Protein AF-V9IHX1-F1 (afdb_monomer_lite)

Secondary structure (DSSP, 8-state):
-GGGT-HHHHHHHHHTTSPTTS-HHHHHHHTT-HHHHHHHHHHHHHTT-HHHHHHHHTT-

pLDDT: mean 88.57, std 4.98, range [61.22, 93.44]

Organism: Apis cerana (NCBI:txid7461)

Radius of gyration: 10.88 Å; chains: 1; bounding box: 29×22×20 Å

Foldseek 3Di:
DLVVLPLVVVQVVQQVVFDPPDRSVVRCLVVVVVVSLQSNLVSCVVVVNNVSSVVSVVSD

Structure (mmCIF, N/CA/C/O backbone):
data_AF-V9IHX1-F1
#
_entry.id   AF-V9IHX1-F1
#
loop_
_atom_site.group_PDB
_atom_site.id
_atom_site.type_symbol
_atom_site.label_atom_id
_atom_site.label_alt_id
_atom_site.label_comp_id
_atom_site.label_asym_id
_atom_site.label_entity_id
_atom_site.label_seq_id
_atom_site.pdbx_PDB_ins_code
_atom_site.Cartn_x
_atom_site.Cartn_y
_atom_site.Cartn_z
_atom_site.occupancy
_atom_site.B_iso_or_equiv
_atom_site.auth_seq_id
_atom_site.auth_comp_id
_atom_site.auth_asym_id
_atom_site.auth_atom_id
_atom_site.pdbx_PDB_model_num
ATOM 1 N N . MET A 1 1 ? -5.208 -8.676 -3.745 1.00 84.12 1 MET A N 1
ATOM 2 C CA . MET A 1 1 ? -4.657 -8.393 -2.400 1.00 84.12 1 MET A CA 1
ATOM 3 C C . MET A 1 1 ? -5.170 -7.062 -1.841 1.00 84.12 1 MET A C 1
ATOM 5 O O . MET A 1 1 ? -5.956 -7.103 -0.905 1.00 84.12 1 MET A O 1
ATOM 9 N N . LEU A 1 2 ? -4.889 -5.900 -2.454 1.00 86.00 2 LEU A N 1
ATOM 10 C CA . LEU A 1 2 ? -5.347 -4.582 -1.948 1.00 86.00 2 LEU A CA 1
ATOM 11 C C . LEU A 1 2 ? -6.871 -4.454 -1.746 1.00 86.00 2 LEU A C 1
ATOM 13 O O . LEU A 1 2 ? -7.317 -3.971 -0.708 1.00 86.00 2 LEU A O 1
ATOM 17 N N . ARG A 1 3 ? -7.689 -4.956 -2.682 1.00 87.56 3 ARG A N 1
ATOM 18 C CA . ARG A 1 3 ? -9.163 -4.974 -2.540 1.00 87.56 3 ARG A CA 1
ATOM 19 C C . ARG A 1 3 ? -9.673 -5.868 -1.407 1.00 87.56 3 ARG A C 1
ATOM 21 O O . ARG A 1 3 ? -10.727 -5.586 -0.853 1.00 87.56 3 ARG A O 1
ATOM 28 N N . ALA A 1 4 ? -8.897 -6.881 -1.028 1.00 91.25 4 ALA A N 1
ATOM 29 C CA . ALA A 1 4 ? -9.156 -7.747 0.122 1.00 91.25 4 ALA A CA 1
ATOM 30 C C . ALA A 1 4 ? -8.527 -7.206 1.424 1.00 91.25 4 ALA A C 1
ATOM 32 O O . ALA A 1 4 ? -8.500 -7.905 2.428 1.00 91.25 4 ALA A O 1
ATOM 33 N N . ASN A 1 5 ? -8.007 -5.971 1.414 1.00 88.94 5 ASN A N 1
ATOM 34 C CA . ASN A 1 5 ? -7.306 -5.321 2.530 1.00 88.94 5 ASN A CA 1
ATOM 35 C C . ASN A 1 5 ? -5.989 -6.002 2.956 1.00 88.94 5 ASN A C 1
ATOM 37 O O . ASN A 1 5 ? -5.438 -5.690 4.010 1.00 88.94 5 ASN A O 1
ATOM 41 N N . LEU A 1 6 ? -5.439 -6.871 2.105 1.00 91.56 6 LEU A N 1
ATOM 42 C CA . LEU A 1 6 ? -4.155 -7.542 2.311 1.00 91.56 6 LEU A CA 1
ATOM 43 C C . LEU A 1 6 ? -3.027 -6.657 1.764 1.00 91.56 6 LEU A C 1
ATOM 45 O O . LEU A 1 6 ? -2.520 -6.872 0.665 1.00 91.56 6 LEU A O 1
ATOM 49 N N . ILE A 1 7 ? -2.703 -5.588 2.499 1.00 89.50 7 ILE A N 1
ATOM 50 C CA . ILE A 1 7 ? -1.743 -4.568 2.044 1.00 89.50 7 ILE A CA 1
ATOM 51 C C . ILE A 1 7 ? -0.309 -5.111 2.051 1.00 89.50 7 ILE A C 1
ATOM 53 O O . ILE A 1 7 ? 0.378 -4.985 1.046 1.00 89.50 7 ILE A O 1
ATOM 57 N N . LYS A 1 8 ? 0.118 -5.786 3.127 1.00 89.25 8 LYS A N 1
ATOM 58 C CA . LYS A 1 8 ? 1.479 -6.344 3.238 1.00 89.25 8 LYS A CA 1
ATOM 59 C C . LYS A 1 8 ? 1.798 -7.364 2.143 1.00 89.25 8 LYS A C 1
ATOM 61 O O . LYS A 1 8 ? 2.832 -7.273 1.500 1.00 89.25 8 LYS A O 1
ATOM 66 N N . GLU A 1 9 ? 0.876 -8.284 1.873 1.00 91.00 9 GLU A N 1
ATOM 67 C CA . GLU A 1 9 ? 1.044 -9.277 0.803 1.00 91.00 9 G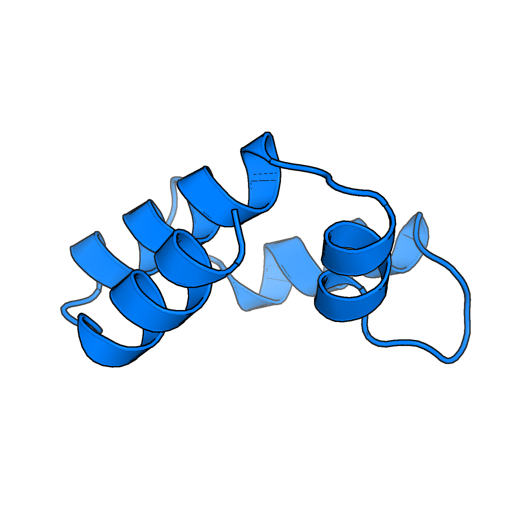LU A CA 1
ATOM 68 C C . GLU A 1 9 ? 1.121 -8.618 -0.582 1.00 91.00 9 GLU A C 1
ATOM 70 O O . GLU A 1 9 ? 1.867 -9.064 -1.456 1.00 91.00 9 GLU A O 1
ATOM 75 N N . ALA A 1 10 ? 0.370 -7.529 -0.789 1.00 90.75 10 ALA A N 1
ATOM 76 C CA . ALA A 1 10 ? 0.468 -6.750 -2.016 1.00 90.75 10 ALA A CA 1
ATOM 77 C C . ALA A 1 10 ? 1.853 -6.100 -2.153 1.00 90.75 10 ALA A C 1
ATOM 79 O O . ALA A 1 10 ? 2.417 -6.124 -3.244 1.00 90.75 10 ALA A O 1
ATOM 80 N N . GLU A 1 11 ? 2.414 -5.569 -1.063 1.00 89.38 11 GLU A N 1
ATOM 81 C CA . GLU A 1 11 ? 3.764 -4.993 -1.031 1.00 89.38 11 GLU A CA 1
ATOM 82 C C . GLU A 1 11 ? 4.845 -6.051 -1.305 1.00 89.38 11 GLU A C 1
ATOM 84 O O . GLU A 1 11 ? 5.721 -5.814 -2.132 1.00 89.38 11 GLU A O 1
ATOM 89 N N . GLU A 1 12 ? 4.744 -7.241 -0.704 1.00 90.75 12 GLU A N 1
ATOM 90 C CA . GLU A 1 12 ? 5.643 -8.380 -0.966 1.00 90.75 12 GLU A CA 1
ATOM 91 C C . GLU A 1 12 ? 5.517 -8.932 -2.392 1.00 90.75 12 GLU A C 1
ATOM 93 O O . GLU A 1 12 ? 6.470 -9.451 -2.969 1.00 90.75 12 GLU A O 1
ATOM 98 N N . THR A 1 13 ? 4.335 -8.835 -2.995 1.00 90.94 13 THR A N 1
ATOM 99 C CA . THR A 1 13 ? 4.158 -9.217 -4.399 1.00 90.94 13 THR A CA 1
ATOM 100 C C . THR A 1 13 ? 4.790 -8.182 -5.321 1.00 90.94 13 THR A C 1
ATOM 102 O O . THR A 1 13 ? 5.429 -8.549 -6.304 1.00 90.94 13 THR A O 1
ATOM 105 N N . CYS A 1 14 ? 4.652 -6.896 -4.992 1.00 90.00 14 CYS A N 1
ATOM 106 C CA . CYS A 1 14 ? 5.266 -5.812 -5.751 1.00 90.00 14 CYS A CA 1
ATOM 107 C C . CYS A 1 14 ? 6.789 -5.808 -5.624 1.00 90.00 14 CYS A C 1
ATOM 109 O O . CYS A 1 14 ? 7.459 -5.507 -6.607 1.00 90.00 14 CYS A O 1
ATOM 111 N N . SER A 1 15 ? 7.336 -6.190 -4.464 1.00 91.25 15 SER A N 1
ATOM 112 C CA . SER A 1 15 ? 8.785 -6.208 -4.236 1.00 91.25 15 SER A CA 1
ATOM 113 C C . SER A 1 15 ? 9.540 -7.104 -5.219 1.00 91.25 15 SER A C 1
ATOM 115 O O . SER A 1 15 ? 10.672 -6.794 -5.570 1.00 91.25 15 SER A O 1
ATOM 117 N N . LYS A 1 16 ? 8.885 -8.147 -5.748 1.00 90.31 16 LYS A N 1
ATOM 118 C CA . LYS A 1 16 ? 9.427 -9.038 -6.790 1.00 90.31 16 LYS A CA 1
ATOM 119 C C . LYS A 1 16 ? 9.660 -8.352 -8.141 1.00 90.31 16 LYS A C 1
ATOM 121 O O . LYS A 1 16 ? 10.364 -8.904 -8.978 1.00 90.31 16 LYS A O 1
ATOM 126 N N . PHE A 1 17 ? 9.040 -7.195 -8.372 1.00 89.12 17 PHE A N 1
ATOM 127 C CA . PHE A 1 17 ? 9.072 -6.464 -9.645 1.00 89.12 17 PHE A CA 1
ATOM 128 C C . PHE A 1 17 ? 9.578 -5.023 -9.501 1.00 89.12 17 PHE A C 1
ATOM 130 O O . PHE A 1 17 ? 9.617 -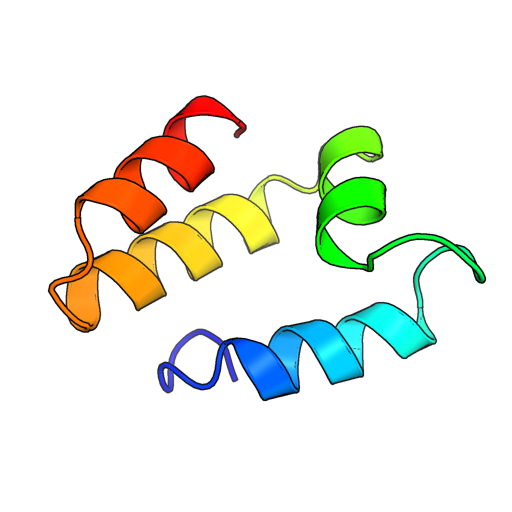4.279 -10.480 1.00 89.12 17 PHE A O 1
ATOM 137 N N . THR A 1 18 ? 9.941 -4.605 -8.290 1.00 87.81 18 THR A N 1
ATOM 138 C CA . THR A 1 18 ? 10.527 -3.289 -8.021 1.00 87.81 18 THR A CA 1
ATOM 139 C C . THR A 1 18 ? 12.036 -3.385 -7.856 1.00 87.81 18 THR A C 1
ATOM 141 O O . THR A 1 18 ? 12.587 -4.470 -7.694 1.00 87.81 18 THR A O 1
ATOM 144 N N . ARG A 1 19 ? 12.712 -2.234 -7.878 1.00 89.50 19 ARG A N 1
ATOM 145 C CA . ARG A 1 19 ? 14.161 -2.146 -7.693 1.00 89.50 19 ARG A CA 1
ATOM 146 C C . ARG A 1 19 ? 14.603 -2.810 -6.382 1.00 89.50 19 ARG A C 1
ATOM 148 O O . ARG A 1 19 ? 14.082 -2.484 -5.317 1.00 89.50 19 ARG A O 1
ATOM 155 N N . GLU A 1 20 ? 15.588 -3.702 -6.467 1.00 85.81 20 GLU A N 1
ATOM 156 C CA . GLU A 1 20 ? 16.179 -4.352 -5.294 1.00 85.81 20 GLU A CA 1
ATOM 157 C C . GLU A 1 20 ? 16.834 -3.331 -4.349 1.00 85.81 20 GLU A C 1
ATOM 159 O O . GLU A 1 20 ? 17.432 -2.344 -4.782 1.00 85.81 20 GLU A O 1
ATOM 164 N N . GLY A 1 21 ? 16.716 -3.575 -3.040 1.00 84.50 21 GLY A N 1
ATOM 165 C CA . GLY A 1 21 ? 17.287 -2.721 -1.992 1.00 84.50 21 GLY A CA 1
ATOM 166 C C . GLY A 1 21 ? 16.453 -1.490 -1.616 1.00 84.50 21 GLY A C 1
ATOM 167 O O . GLY A 1 21 ? 16.834 -0.777 -0.692 1.00 84.50 21 GLY A O 1
ATOM 168 N N . VAL A 1 22 ? 15.313 -1.254 -2.276 1.00 87.62 22 VAL A N 1
ATOM 169 C CA . VAL A 1 22 ? 14.365 -0.171 -1.956 1.00 87.62 22 VAL A CA 1
ATOM 170 C C . VAL A 1 22 ? 13.008 -0.773 -1.591 1.00 87.62 22 VAL A C 1
ATOM 172 O O . VAL A 1 22 ? 12.614 -1.816 -2.117 1.00 87.62 22 VAL A O 1
ATOM 175 N N . LEU A 1 23 ? 12.265 -0.131 -0.685 1.00 87.19 23 LEU A N 1
ATOM 176 C CA . LEU A 1 23 ? 10.903 -0.558 -0.372 1.00 87.19 23 LEU A CA 1
ATOM 177 C C . LEU A 1 23 ? 10.030 -0.466 -1.629 1.00 87.19 23 LEU A C 1
ATOM 179 O O . LEU A 1 23 ? 9.98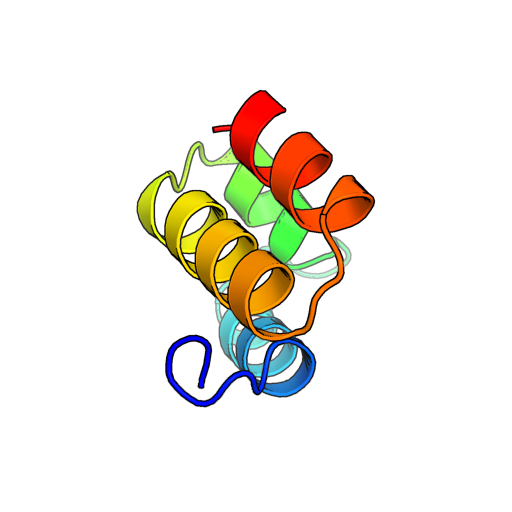4 0.573 -2.289 1.00 87.19 23 LEU A O 1
ATOM 183 N N . ALA A 1 24 ? 9.275 -1.527 -1.926 1.00 88.62 24 ALA A N 1
ATOM 184 C CA . ALA A 1 24 ? 8.449 -1.603 -3.133 1.00 88.62 24 ALA A CA 1
ATOM 185 C C . ALA A 1 24 ? 7.524 -0.384 -3.292 1.00 88.62 24 ALA A C 1
ATOM 187 O O . ALA A 1 24 ? 7.393 0.171 -4.380 1.00 88.62 24 ALA A O 1
ATOM 188 N N . MET A 1 25 ? 6.935 0.087 -2.190 1.00 85.19 25 MET A N 1
ATOM 189 C CA . MET A 1 25 ? 6.052 1.256 -2.196 1.00 85.19 25 MET A CA 1
ATOM 190 C C . MET A 1 25 ? 6.773 2.591 -2.387 1.00 85.19 25 MET A C 1
ATOM 192 O O . MET A 1 25 ? 6.132 3.543 -2.823 1.00 85.19 25 MET A O 1
ATOM 196 N N . GLU A 1 26 ? 8.058 2.690 -2.047 1.00 87.31 26 GLU A N 1
ATOM 197 C CA . GLU A 1 26 ? 8.862 3.889 -2.316 1.00 87.31 26 GLU A CA 1
ATOM 198 C C . GLU A 1 26 ? 9.264 3.929 -3.786 1.00 87.31 26 GLU A C 1
ATOM 200 O O . GLU A 1 26 ? 8.999 4.923 -4.455 1.00 87.31 26 GLU A O 1
ATOM 205 N N . ASN A 1 27 ? 9.744 2.808 -4.329 1.00 88.12 27 ASN A N 1
ATOM 206 C CA . ASN A 1 27 ? 10.061 2.699 -5.751 1.00 88.12 27 ASN A CA 1
ATOM 207 C C . ASN A 1 27 ? 8.819 2.953 -6.630 1.00 88.12 27 ASN A C 1
ATOM 209 O O . ASN A 1 27 ? 8.885 3.663 -7.624 1.00 88.12 27 ASN A O 1
ATOM 213 N N . LEU A 1 28 ? 7.649 2.426 -6.255 1.00 88.12 28 LEU A N 1
ATOM 214 C CA . LEU A 1 28 ? 6.398 2.678 -6.987 1.00 88.12 28 LEU A CA 1
ATOM 215 C C . LEU A 1 28 ? 5.906 4.125 -6.865 1.00 88.12 28 LEU A C 1
ATOM 217 O O . LEU A 1 28 ? 5.223 4.610 -7.768 1.00 88.12 28 LEU A O 1
ATOM 221 N N . ASN A 1 29 ? 6.250 4.811 -5.774 1.00 87.94 29 ASN A N 1
ATOM 222 C CA . ASN A 1 29 ? 5.990 6.237 -5.619 1.00 87.94 29 ASN A CA 1
ATOM 223 C C . ASN A 1 29 ? 6.911 7.072 -6.520 1.00 87.94 29 ASN A C 1
ATOM 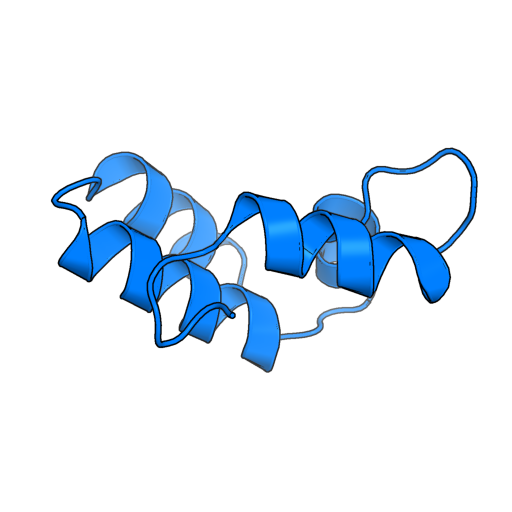225 O O . ASN A 1 29 ? 6.427 7.957 -7.217 1.00 87.94 29 ASN A O 1
ATOM 229 N N . GLU A 1 30 ? 8.205 6.747 -6.572 1.00 88.44 30 GLU A N 1
ATOM 230 C CA . GLU A 1 30 ? 9.172 7.381 -7.483 1.00 88.44 30 GLU A CA 1
ATOM 231 C C . GLU A 1 30 ? 8.798 7.179 -8.956 1.00 88.44 30 GLU A C 1
ATOM 233 O O . GLU A 1 30 ? 8.899 8.102 -9.759 1.00 88.44 30 GLU A O 1
ATOM 238 N N . MET A 1 31 ? 8.285 5.995 -9.297 1.00 88.81 31 MET A N 1
ATOM 239 C CA . MET A 1 31 ? 7.812 5.650 -10.641 1.00 88.81 31 MET A CA 1
ATOM 240 C C . MET A 1 31 ? 6.412 6.199 -10.967 1.00 88.81 31 MET A C 1
ATOM 242 O O . MET A 1 31 ? 5.858 5.863 -12.012 1.00 88.81 31 MET A O 1
ATOM 246 N N . GLN A 1 32 ? 5.813 7.001 -10.076 1.00 87.25 32 GLN A N 1
ATOM 247 C CA . GLN A 1 32 ? 4.490 7.615 -10.253 1.00 87.25 32 GLN A CA 1
ATOM 248 C C . GLN A 1 32 ? 3.385 6.593 -10.578 1.00 87.25 32 GLN A C 1
ATOM 250 O O . GLN A 1 32 ? 2.470 6.844 -11.366 1.00 87.25 32 GLN A O 1
ATOM 255 N N . CYS A 1 33 ? 3.447 5.407 -9.963 1.00 87.00 33 CYS A N 1
ATOM 256 C CA . CYS A 1 33 ? 2.426 4.380 -10.136 1.00 87.00 33 CYS A CA 1
ATOM 257 C C . CYS A 1 33 ? 1.165 4.741 -9.333 1.00 87.00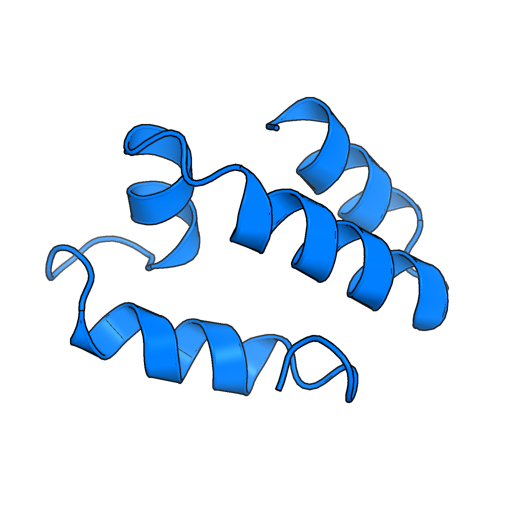 33 CYS A C 1
ATOM 259 O O . CYS A 1 33 ? 0.939 4.277 -8.217 1.00 87.00 33 CYS A O 1
ATOM 261 N N . MET A 1 34 ? 0.322 5.584 -9.921 1.00 87.75 34 MET A N 1
ATOM 262 C CA . MET A 1 34 ? -0.871 6.156 -9.289 1.00 87.75 34 MET A CA 1
ATOM 263 C C . MET A 1 34 ? -1.878 5.109 -8.818 1.00 87.75 34 MET A C 1
ATOM 265 O O . MET A 1 34 ? -2.381 5.165 -7.696 1.00 87.75 34 MET A O 1
ATOM 269 N N . TRP A 1 35 ? -2.125 4.107 -9.663 1.00 90.06 35 TRP A N 1
ATOM 270 C CA . TRP A 1 35 ? -3.083 3.032 -9.410 1.00 90.06 35 TRP A CA 1
ATOM 271 C C . TRP A 1 35 ? -2.873 2.364 -8.045 1.00 90.06 35 TRP A C 1
ATOM 273 O O . TRP A 1 35 ? -3.826 2.192 -7.280 1.00 90.06 35 TRP A O 1
ATOM 283 N N . ILE A 1 36 ? -1.626 2.011 -7.718 1.00 88.75 36 ILE A N 1
ATOM 284 C CA . ILE A 1 36 ? -1.352 1.267 -6.490 1.00 88.75 36 ILE A CA 1
ATOM 285 C C . ILE A 1 36 ? -1.482 2.149 -5.249 1.00 88.75 36 ILE A C 1
ATOM 287 O O . ILE A 1 36 ? -1.931 1.676 -4.205 1.00 88.75 36 ILE A O 1
ATOM 291 N N . GLN A 1 37 ? -1.153 3.437 -5.367 1.00 89.00 37 GLN A N 1
ATOM 292 C CA . GLN A 1 37 ? -1.308 4.397 -4.280 1.00 89.00 37 GLN A CA 1
ATOM 293 C C . GLN A 1 37 ? -2.781 4.635 -3.954 1.00 89.00 37 GLN A C 1
ATOM 295 O O . GLN A 1 37 ? -3.171 4.555 -2.787 1.00 89.00 37 GLN A O 1
ATOM 300 N N . THR A 1 38 ? -3.615 4.839 -4.977 1.00 91.25 38 THR A N 1
ATOM 301 C CA . THR A 1 38 ? -5.055 5.050 -4.802 1.00 91.25 38 THR A CA 1
ATOM 302 C C . THR A 1 38 ? -5.747 3.806 -4.236 1.00 91.25 38 THR A C 1
ATOM 304 O O . THR A 1 38 ? -6.559 3.909 -3.313 1.00 91.25 38 THR A O 1
ATOM 307 N N . GLU A 1 39 ? -5.417 2.606 -4.724 1.00 92.31 39 GLU A N 1
ATOM 308 C CA . GLU A 1 39 ? -5.998 1.365 -4.190 1.00 92.31 39 GLU A CA 1
ATOM 309 C C . GLU A 1 39 ? -5.512 1.052 -2.764 1.00 92.31 39 GLU A C 1
ATOM 311 O O . GLU A 1 39 ? -6.308 0.603 -1.933 1.00 92.31 39 GLU A O 1
ATOM 316 N N . ALA A 1 40 ? -4.252 1.352 -2.427 1.00 91.75 40 ALA A N 1
ATOM 317 C CA . ALA A 1 40 ? -3.755 1.247 -1.055 1.00 91.75 40 ALA A CA 1
ATOM 318 C C . ALA A 1 40 ? -4.451 2.245 -0.116 1.00 91.75 40 ALA A C 1
ATOM 320 O O . ALA A 1 40 ? -4.870 1.861 0.977 1.00 91.75 40 ALA A O 1
ATOM 321 N N . ALA A 1 41 ? -4.657 3.495 -0.546 1.00 91.88 41 ALA A N 1
ATOM 322 C CA . ALA A 1 41 ? -5.404 4.494 0.221 1.00 91.88 41 ALA A CA 1
ATOM 323 C C . ALA A 1 41 ? -6.850 4.040 0.487 1.00 91.88 41 ALA A C 1
ATOM 325 O O . ALA A 1 41 ? -7.342 4.125 1.615 1.00 91.88 41 ALA A O 1
ATOM 326 N N . ASN A 1 42 ? -7.518 3.471 -0.521 1.00 92.69 42 ASN A N 1
ATOM 327 C CA . ASN A 1 42 ? -8.858 2.909 -0.364 1.00 92.69 42 ASN A CA 1
ATOM 328 C C . ASN A 1 42 ? -8.889 1.702 0.585 1.00 92.69 42 ASN A C 1
ATOM 330 O O . ASN A 1 42 ? -9.838 1.568 1.359 1.00 92.69 42 ASN A O 1
ATOM 334 N N . ALA A 1 43 ? -7.862 0.849 0.568 1.00 93.00 43 ALA A N 1
ATOM 335 C CA . ALA A 1 43 ? -7.726 -0.247 1.525 1.00 93.00 43 ALA A CA 1
ATOM 336 C C . ALA A 1 43 ? -7.552 0.265 2.963 1.00 93.00 43 ALA A C 1
ATOM 338 O O . ALA A 1 43 ? -8.267 -0.179 3.860 1.00 93.00 43 ALA A O 1
ATOM 339 N N . TYR A 1 44 ? -6.689 1.262 3.179 1.00 93.00 44 TYR A N 1
ATOM 340 C CA . TYR A 1 44 ? -6.523 1.899 4.488 1.00 93.00 44 TYR A CA 1
ATOM 341 C C . TYR A 1 44 ? -7.808 2.569 4.984 1.00 93.00 44 TYR A C 1
ATOM 343 O O . TYR A 1 44 ? -8.149 2.435 6.160 1.00 93.00 44 TYR A O 1
ATOM 351 N N . LYS A 1 45 ? -8.568 3.211 4.087 1.00 92.69 45 LYS A N 1
ATOM 352 C CA . LYS A 1 45 ? -9.882 3.789 4.401 1.00 92.69 45 LYS A CA 1
ATOM 353 C C . LYS A 1 45 ? -10.870 2.726 4.892 1.00 92.69 45 LYS A C 1
ATOM 355 O O . LYS A 1 45 ? -11.523 2.938 5.907 1.00 92.69 45 LYS A O 1
ATOM 360 N N . ARG A 1 46 ? -10.953 1.568 4.221 1.00 93.44 46 ARG A N 1
ATOM 361 C CA . ARG A 1 46 ? -11.822 0.447 4.646 1.00 93.44 46 ARG A CA 1
ATOM 362 C C . ARG A 1 46 ? -11.412 -0.149 5.994 1.00 93.44 46 ARG A C 1
ATOM 364 O O . ARG A 1 46 ? -12.264 -0.650 6.715 1.00 93.44 46 ARG A O 1
ATOM 371 N N . LEU A 1 47 ? -10.128 -0.071 6.337 1.00 92.25 47 LEU A N 1
ATOM 372 C CA . LEU A 1 47 ? -9.587 -0.506 7.627 1.00 92.25 47 LEU A CA 1
ATOM 373 C C . LEU A 1 47 ? -9.735 0.549 8.744 1.00 92.25 47 LEU A C 1
ATOM 375 O O . LEU A 1 47 ? -9.217 0.339 9.838 1.00 92.25 47 LEU A O 1
ATOM 379 N N . GLY A 1 48 ? -10.374 1.697 8.481 1.00 92.00 48 GLY A N 1
ATOM 380 C CA . GLY A 1 48 ? -10.506 2.800 9.443 1.00 92.00 48 GLY A CA 1
ATOM 381 C C . GLY A 1 48 ? -9.205 3.570 9.707 1.00 92.00 48 GLY A C 1
ATOM 382 O O . GLY A 1 48 ? -9.149 4.421 10.593 1.00 92.00 48 GLY A O 1
ATOM 383 N N . LYS A 1 49 ? -8.141 3.307 8.938 1.00 92.44 49 LYS A N 1
ATOM 384 C CA . LYS A 1 49 ? -6.823 3.946 9.076 1.00 92.44 49 LYS A CA 1
ATOM 385 C C . LYS A 1 49 ? -6.741 5.211 8.224 1.00 92.44 49 LYS A C 1
ATOM 387 O O . LYS A 1 49 ? -5.981 5.285 7.260 1.00 92.44 49 LYS A O 1
ATOM 392 N N . TYR A 1 50 ? -7.533 6.219 8.578 1.00 91.12 50 TYR A N 1
ATOM 393 C CA . TYR A 1 50 ? -7.666 7.443 7.781 1.00 91.12 50 TYR A CA 1
ATOM 394 C C . TYR A 1 50 ? -6.359 8.238 7.637 1.00 91.12 50 TYR A C 1
ATOM 396 O O . TYR A 1 50 ? -6.116 8.795 6.572 1.00 91.12 50 TYR A O 1
ATOM 404 N N . GLY A 1 51 ? -5.486 8.243 8.654 1.00 92.06 51 GLY A N 1
ATOM 405 C CA . GLY A 1 51 ? -4.185 8.923 8.577 1.00 92.06 51 GLY A CA 1
ATOM 406 C C . GLY A 1 51 ? -3.269 8.346 7.491 1.00 92.06 51 GLY A C 1
ATOM 407 O O . GLY A 1 51 ? -2.729 9.085 6.672 1.00 92.06 51 GLY A O 1
ATOM 408 N N . GLU A 1 52 ? -3.162 7.016 7.423 1.00 90.31 52 GLU A N 1
ATOM 409 C CA . GLU A 1 52 ? -2.404 6.323 6.370 1.00 90.31 52 GLU A CA 1
ATOM 410 C C . GLU A 1 52 ? -3.063 6.491 4.995 1.00 90.31 52 GLU A C 1
ATOM 412 O O . GLU A 1 52 ? -2.376 6.706 3.996 1.00 90.31 52 GLU A O 1
ATOM 417 N N . ALA A 1 53 ? -4.400 6.463 4.938 1.00 91.19 53 ALA A N 1
ATOM 418 C CA . ALA A 1 53 ? -5.138 6.700 3.701 1.00 91.19 53 ALA A CA 1
ATOM 419 C C . ALA A 1 53 ? -4.858 8.100 3.127 1.00 91.19 53 ALA A C 1
ATOM 421 O O . ALA A 1 53 ? -4.557 8.226 1.941 1.00 91.19 53 ALA A O 1
ATOM 422 N N . LEU A 1 54 ? -4.896 9.137 3.969 1.00 90.88 54 LEU A N 1
ATOM 423 C CA . LEU A 1 54 ? -4.601 10.516 3.571 1.00 9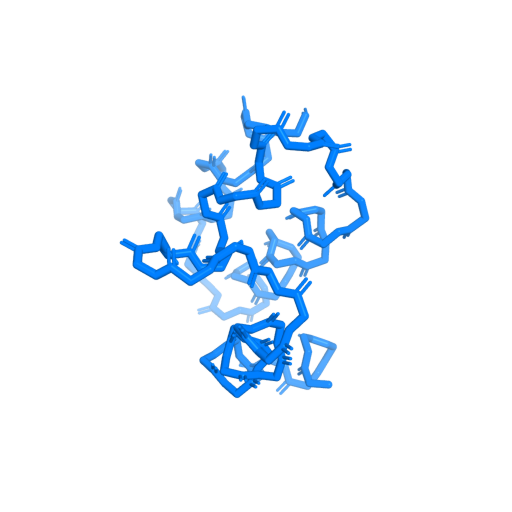0.88 54 LEU A CA 1
ATOM 424 C C . LEU A 1 54 ? -3.146 10.681 3.134 1.00 90.88 54 LEU A C 1
ATOM 426 O O . LEU A 1 54 ? -2.894 11.286 2.099 1.00 90.88 54 LEU A O 1
ATOM 430 N N . LYS A 1 55 ? -2.196 10.089 3.865 1.00 89.44 55 LYS A N 1
ATOM 431 C CA . LYS A 1 55 ? -0.770 10.124 3.513 1.00 89.44 55 LYS A CA 1
ATOM 432 C C . LYS A 1 55 ? -0.474 9.458 2.166 1.00 89.44 55 LYS A C 1
ATOM 434 O O . LYS A 1 55 ? 0.440 9.883 1.464 1.00 89.44 55 LYS A O 1
ATOM 439 N N . LYS A 1 56 ? -1.207 8.398 1.811 1.00 85.75 56 LYS A N 1
ATOM 440 C CA . LYS A 1 56 ? -1.094 7.749 0.495 1.00 85.75 56 LYS A CA 1
ATOM 441 C C . LYS A 1 56 ? -1.759 8.580 -0.602 1.00 85.75 56 LYS A C 1
ATOM 443 O O . LYS A 1 56 ? -1.166 8.742 -1.656 1.00 85.75 56 LYS A O 1
ATOM 448 N N . MET A 1 57 ? -2.926 9.164 -0.337 1.00 84.50 57 MET A N 1
ATOM 449 C CA . MET A 1 57 ? -3.613 10.037 -1.296 1.00 84.50 57 MET A CA 1
ATOM 450 C C . MET A 1 57 ? -2.866 11.357 -1.546 1.00 84.50 57 MET A C 1
ATOM 452 O O . MET A 1 57 ? -2.925 11.898 -2.637 1.00 84.50 57 MET A O 1
ATOM 456 N N . SER A 1 58 ? -2.131 11.882 -0.563 1.00 82.25 58 SER A N 1
ATOM 457 C CA . SER A 1 58 ? -1.324 13.097 -0.746 1.00 82.25 58 SER A CA 1
ATOM 458 C C . SER A 1 58 ? -0.064 12.873 -1.589 1.00 82.25 58 SER A C 1
ATOM 460 O O . SER A 1 58 ? 0.632 13.831 -1.905 1.00 82.25 58 SER A O 1
ATOM 462 N N . ARG A 1 59 ? 0.293 11.611 -1.850 1.00 70.31 59 ARG A N 1
ATOM 463 C CA . ARG A 1 59 ? 1.488 11.194 -2.601 1.00 70.31 59 ARG A CA 1
ATOM 464 C C . ARG A 1 59 ? 1.155 10.620 -3.982 1.00 70.31 59 ARG A C 1
ATOM 466 O O . ARG A 1 59 ? 2.077 10.295 -4.724 1.00 70.31 59 ARG A O 1
ATOM 473 N N . SER A 1 60 ? -0.137 10.498 -4.294 1.00 61.22 60 SER A N 1
ATOM 474 C CA . SER A 1 60 ? -0.657 10.224 -5.630 1.00 61.22 60 SER A CA 1
ATOM 475 C C . SER A 1 60 ? -0.881 11.550 -6.351 1.00 61.22 60 SER A C 1
ATOM 477 O O . SER A 1 60 ? -1.755 12.298 -5.863 1.00 61.22 60 SER A O 1
#

Sequence (60 aa):
MLRANLIKEAEETCSKFTREGVLAMENLNEMQCMWIQTEAANAYKRLGKYGEALKKMSRS

InterPro domains:
  IPR021183 N-terminal acetyltransferase A, auxiliary subunit [PF12569] (1-58)